Protein AF-G5DZQ7-F1 (afdb_monomer_lite)

Secondary structure (DSSP, 8-state):
-GGGTSS-HHHHHHHHHHHHHHGGGSPPPSEEEEE---HHHHHHHHHHHS-TTGGG--HHHHHHHHHHIIIIIHHHHHTTSEEEEE-TTGGG-HHHHHHHHHH-----SGGGG--HHHHHHHHHHHH-HHHHHHHH------TTTPPPHHHHHHHHHHH-

Foldseek 3Di:
DVVVVPDDPVVVVLVVQLCVLAVVLDWDDQEAEAEDDPLVRVLVCCCVPNDPVSVPDDSVNSVVVNCCCVPPVCVVVVQAHHYHYDYPVVVVPVVVVVVVVVPDDRPGHCVVVDDPVSVVVSVVCVVDPVNSVVSNDDPDDDPVPDDDPVVVVVVVVVVD

InterPro domains:
  IPR027417 P-loop containing nucleoside triphosphate hydrolase [G3DSA:3.40.50.300] (1-106)
  IPR027417 P-loop containing nucleoside triphosphate hydrolase [SSF52540] (2-125)
  IPR031314 Deoxynucleoside kinase domain [PF01712] (1-102)
  IPR050566 Deoxyribonucleoside Kinase [PTHR10513] (1-148)

Radius of gyration: 20.4 Å; chains: 1; bounding box: 52×40×42 Å

Organism: NCBI:txid191480

Structure (mmCIF, N/CA/C/O backbone):
data_AF-G5DZQ7-F1
#
_entry.id   AF-G5DZQ7-F1
#
loop_
_atom_site.group_PDB
_atom_site.id
_atom_site.type_symbol
_atom_site.label_atom_id
_atom_site.label_alt_id
_atom_site.label_comp_id
_atom_site.label_asym_id
_atom_site.label_entity_id
_atom_site.label_seq_id
_atom_site.pdbx_PDB_ins_code
_atom_site.Cartn_x
_atom_site.Cartn_y
_atom_site.Cartn_z
_atom_site.occupancy
_atom_site.B_iso_or_equiv
_atom_site.auth_seq_id
_atom_site.auth_comp_id
_atom_site.auth_asym_id
_atom_site.auth_atom_id
_atom_site.pdbx_PDB_model_num
ATOM 1 N N . MET A 1 1 ? 4.504 9.519 0.461 1.00 90.31 1 MET A N 1
ATOM 2 C CA . MET A 1 1 ? 5.915 9.876 0.143 1.00 90.31 1 MET A CA 1
ATOM 3 C C . MET A 1 1 ? 6.024 11.022 -0.855 1.00 90.31 1 MET A C 1
ATOM 5 O O . MET A 1 1 ? 6.604 12.039 -0.502 1.00 90.31 1 MET A O 1
ATOM 9 N N . TYR A 1 2 ? 5.426 10.914 -2.047 1.00 94.12 2 TYR A N 1
ATOM 10 C CA . TYR A 1 2 ? 5.507 11.953 -3.088 1.00 94.12 2 TYR A CA 1
ATOM 11 C C . TYR A 1 2 ? 5.074 13.357 -2.626 1.00 94.12 2 TYR A C 1
ATOM 13 O O . TYR A 1 2 ? 5.814 14.313 -2.819 1.00 94.12 2 TYR A O 1
ATOM 21 N N . LYS A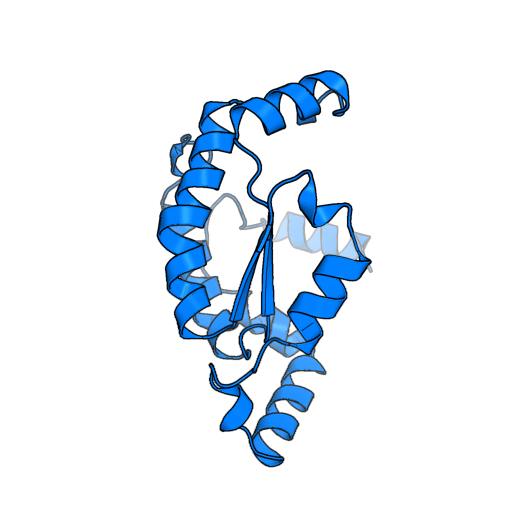 1 3 ? 3.943 13.473 -1.909 1.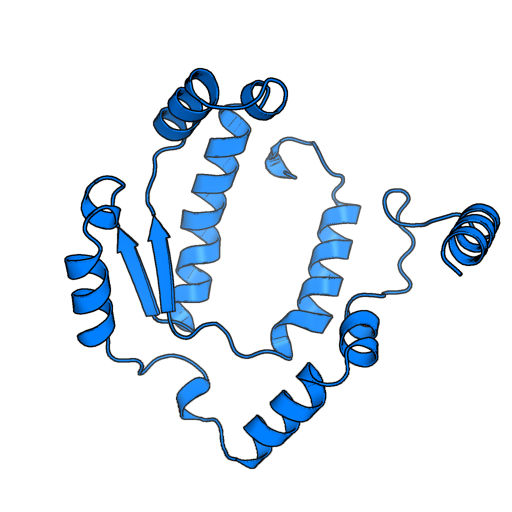00 91.94 3 LYS A N 1
ATOM 22 C CA . LYS A 1 3 ? 3.450 14.753 -1.352 1.00 91.94 3 LYS A CA 1
ATOM 23 C C . LYS A 1 3 ? 4.447 15.470 -0.424 1.00 91.94 3 LYS A C 1
ATOM 25 O O . LYS A 1 3 ? 4.370 16.680 -0.287 1.00 91.94 3 LYS A O 1
ATOM 30 N N . ASN A 1 4 ? 5.368 14.732 0.202 1.00 91.19 4 ASN A N 1
ATOM 31 C CA . ASN A 1 4 ? 6.389 15.283 1.102 1.00 91.19 4 ASN A CA 1
ATOM 32 C C . ASN A 1 4 ? 7.741 15.511 0.395 1.00 91.19 4 ASN A C 1
ATOM 34 O O . ASN A 1 4 ? 8.724 15.834 1.051 1.00 91.19 4 ASN A O 1
ATOM 38 N N . GLY A 1 5 ? 7.816 15.313 -0.926 1.00 92.88 5 GLY A N 1
ATOM 39 C CA . GLY A 1 5 ? 9.026 15.561 -1.715 1.00 92.88 5 GLY A CA 1
ATOM 40 C C . GLY A 1 5 ? 10.137 14.518 -1.558 1.00 92.88 5 GLY A C 1
ATOM 41 O O . GLY A 1 5 ? 11.246 14.754 -2.020 1.00 92.88 5 GLY A O 1
ATOM 42 N N . TYR A 1 6 ? 9.867 13.365 -0.933 1.00 93.62 6 TYR A N 1
ATOM 43 C CA . TYR A 1 6 ? 10.887 12.325 -0.716 1.00 93.62 6 TYR A CA 1
ATOM 44 C C . TYR A 1 6 ? 11.247 11.527 -1.970 1.00 93.62 6 TYR A C 1
ATOM 46 O O . TYR A 1 6 ? 12.305 10.912 -2.014 1.00 93.62 6 TYR A O 1
ATOM 54 N N . ILE A 1 7 ? 10.363 11.499 -2.967 1.00 96.31 7 ILE A N 1
ATOM 55 C CA . ILE A 1 7 ? 10.553 10.732 -4.201 1.00 96.31 7 ILE A CA 1
ATOM 56 C C . ILE A 1 7 ? 10.263 11.606 -5.414 1.00 96.31 7 ILE A C 1
ATOM 58 O O . ILE A 1 7 ? 9.406 12.493 -5.365 1.00 96.31 7 ILE A O 1
ATOM 62 N N . ARG A 1 8 ? 10.968 11.336 -6.514 1.00 96.00 8 ARG A N 1
ATOM 63 C CA . ARG A 1 8 ? 10.766 12.033 -7.786 1.00 96.00 8 ARG A CA 1
ATOM 64 C C . ARG A 1 8 ? 9.493 11.539 -8.468 1.00 96.00 8 ARG A C 1
ATOM 66 O O . ARG A 1 8 ? 9.064 10.405 -8.270 1.00 96.00 8 ARG A O 1
ATOM 73 N N . LYS A 1 9 ? 8.910 12.385 -9.322 1.00 95.50 9 LYS A N 1
ATOM 74 C CA . LYS A 1 9 ? 7.718 12.030 -10.111 1.00 95.50 9 LYS A CA 1
ATOM 75 C C . LYS A 1 9 ? 7.960 10.791 -10.985 1.00 95.50 9 LYS A C 1
ATOM 77 O O . LYS A 1 9 ? 7.114 9.913 -11.018 1.00 95.50 9 LYS A O 1
ATOM 82 N N . GLN A 1 10 ? 9.146 10.683 -11.584 1.00 94.38 10 GLN A N 1
ATOM 83 C CA . GLN A 1 10 ? 9.552 9.533 -12.403 1.00 94.38 10 GLN A CA 1
ATOM 84 C C . GLN A 1 10 ? 9.447 8.198 -11.647 1.00 94.38 10 GLN A C 1
ATOM 86 O O . GLN A 1 10 ? 9.010 7.209 -12.222 1.00 94.38 10 GLN A O 1
ATOM 91 N N . CYS A 1 11 ? 9.770 8.169 -10.348 1.00 95.38 11 CYS A N 1
ATOM 92 C CA . CYS A 1 11 ? 9.610 6.970 -9.519 1.00 95.38 11 CYS A CA 1
ATOM 93 C C . CYS A 1 11 ? 8.134 6.597 -9.326 1.00 95.38 11 CYS A C 1
ATOM 95 O O . CYS A 1 11 ? 7.796 5.421 -9.263 1.00 95.38 11 CYS A O 1
ATOM 97 N N . VAL A 1 12 ? 7.255 7.598 -9.210 1.00 95.94 12 VAL A N 1
ATOM 98 C CA . VAL A 1 12 ? 5.806 7.382 -9.080 1.00 95.94 12 VAL A CA 1
ATOM 99 C C . VAL A 1 12 ? 5.225 6.867 -10.391 1.00 95.94 12 VAL A C 1
ATOM 101 O O . VAL A 1 12 ? 4.414 5.948 -10.372 1.00 95.94 12 VAL A O 1
ATOM 104 N N . ASP A 1 13 ? 5.656 7.433 -11.517 1.00 95.31 13 ASP A N 1
ATOM 105 C CA . ASP A 1 13 ? 5.215 7.000 -12.840 1.00 95.31 13 ASP A CA 1
ATOM 106 C C . ASP A 1 13 ? 5.660 5.542 -13.095 1.00 95.31 13 ASP A C 1
ATOM 108 O O . ASP A 1 13 ? 4.832 4.709 -13.451 1.00 95.31 13 ASP A O 1
ATOM 112 N N . HIS A 1 14 ? 6.912 5.197 -12.763 1.00 94.88 14 HIS A N 1
ATOM 113 C CA . HIS A 1 14 ? 7.422 3.819 -12.803 1.00 94.88 14 HIS A CA 1
ATOM 114 C C . HIS A 1 14 ? 6.635 2.857 -11.892 1.00 94.88 14 HIS A C 1
ATOM 116 O O . HIS A 1 14 ? 6.269 1.761 -12.309 1.00 94.88 14 HIS A O 1
ATOM 122 N N . TYR A 1 15 ? 6.313 3.274 -10.661 1.00 95.62 15 TYR A N 1
ATOM 123 C CA . TYR A 1 15 ? 5.478 2.485 -9.749 1.00 95.62 15 TYR A CA 1
ATOM 124 C C . TYR A 1 15 ? 4.073 2.233 -10.315 1.00 95.62 15 TYR A C 1
ATOM 126 O O . TYR A 1 15 ? 3.552 1.126 -10.195 1.00 95.62 15 TYR A O 1
ATOM 134 N N . ASN A 1 16 ? 3.454 3.242 -10.932 1.00 94.44 16 ASN A N 1
ATOM 135 C CA . ASN A 1 16 ? 2.116 3.113 -11.509 1.00 94.44 16 ASN A CA 1
ATOM 136 C C . ASN A 1 16 ? 2.092 2.173 -12.718 1.00 94.44 16 ASN A C 1
ATOM 138 O O . ASN A 1 16 ? 1.106 1.464 -12.894 1.00 94.44 16 ASN A O 1
ATOM 142 N N . GLU A 1 17 ? 3.158 2.141 -13.517 1.00 93.44 17 GLU A N 1
ATOM 143 C CA . GLU A 1 17 ? 3.283 1.205 -14.637 1.00 93.44 17 GLU A CA 1
ATOM 144 C C . GLU A 1 17 ? 3.397 -0.242 -14.151 1.00 93.44 17 GLU A C 1
ATOM 146 O O . GLU A 1 17 ? 2.627 -1.098 -14.578 1.00 93.44 17 GLU A O 1
ATOM 151 N N . ILE A 1 18 ? 4.267 -0.501 -13.168 1.00 94.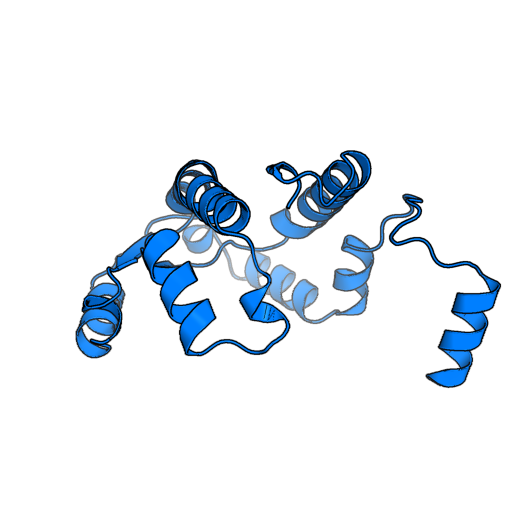31 18 ILE A N 1
ATOM 152 C CA . ILE A 1 18 ? 4.374 -1.825 -12.539 1.00 94.31 18 ILE A CA 1
ATOM 153 C C . ILE A 1 18 ? 3.040 -2.233 -11.907 1.00 94.31 18 ILE A C 1
ATOM 155 O O . ILE A 1 18 ? 2.591 -3.367 -12.079 1.00 94.31 18 ILE A O 1
ATOM 159 N N . LYS A 1 19 ? 2.380 -1.312 -11.194 1.00 93.94 19 LYS A N 1
ATOM 160 C CA . LYS A 1 19 ? 1.062 -1.555 -10.602 1.00 93.94 19 LYS A CA 1
ATOM 161 C C . LYS A 1 19 ? 0.040 -1.929 -11.676 1.00 93.94 19 LYS A C 1
ATOM 163 O O . LYS A 1 19 ? -0.665 -2.907 -11.483 1.00 93.94 19 LYS A O 1
ATOM 168 N N . GLY A 1 20 ? -0.025 -1.188 -12.783 1.00 92.06 20 GLY A N 1
ATOM 169 C CA . GLY A 1 20 ? -0.954 -1.464 -13.882 1.00 92.06 20 GLY A CA 1
ATOM 170 C C . GLY A 1 20 ? -0.704 -2.809 -14.567 1.00 92.06 20 GLY A C 1
ATOM 171 O O . GLY A 1 20 ? -1.655 -3.483 -14.931 1.00 92.06 20 GLY A O 1
ATOM 172 N N . ASN A 1 21 ? 0.555 -3.237 -14.674 1.00 90.44 21 ASN A N 1
ATOM 173 C CA . ASN A 1 21 ? 0.904 -4.519 -15.294 1.00 90.44 21 ASN A CA 1
ATOM 174 C C . ASN A 1 21 ? 0.646 -5.737 -14.396 1.00 90.44 21 ASN A C 1
ATOM 176 O O . ASN A 1 21 ? 0.535 -6.846 -14.905 1.00 90.44 21 ASN A O 1
ATOM 180 N N . SER A 1 22 ? 0.631 -5.559 -13.072 1.00 91.88 22 SER A N 1
ATOM 181 C CA . SER A 1 22 ? 0.617 -6.681 -12.122 1.00 91.88 22 SER A CA 1
ATOM 182 C C . SER A 1 22 ? -0.679 -6.817 -11.336 1.00 91.88 22 SER A C 1
ATOM 184 O O . SER A 1 22 ? -1.080 -7.935 -11.040 1.00 91.88 22 SER A O 1
ATOM 186 N N . ILE A 1 23 ? -1.337 -5.716 -10.959 1.00 91.38 23 ILE A N 1
ATOM 187 C CA . ILE A 1 23 ? -2.443 -5.774 -9.993 1.00 91.38 23 ILE A CA 1
ATOM 188 C C . ILE A 1 23 ? -3.727 -6.363 -10.584 1.00 91.38 23 ILE A C 1
ATOM 190 O O . ILE A 1 23 ? -4.500 -6.969 -9.848 1.00 91.38 23 ILE A O 1
ATOM 194 N N . ASP A 1 24 ? -3.938 -6.198 -11.890 1.00 88.12 24 ASP A N 1
ATOM 195 C CA . ASP A 1 24 ? -5.162 -6.622 -12.579 1.00 88.12 24 ASP A CA 1
ATOM 196 C C . ASP A 1 24 ? -5.204 -8.139 -12.842 1.00 88.12 24 ASP A C 1
ATOM 198 O O . ASP A 1 24 ? -6.273 -8.688 -13.097 1.00 88.12 24 ASP A O 1
ATOM 202 N N . GLU A 1 25 ? -4.070 -8.830 -12.694 1.00 90.31 25 GLU A N 1
ATOM 203 C CA . GLU A 1 25 ? -3.969 -10.295 -12.772 1.00 90.31 25 GLU A CA 1
ATOM 204 C C . GLU A 1 25 ? -4.495 -10.996 -11.502 1.00 90.31 25 GLU A C 1
ATOM 206 O O . GLU A 1 25 ? -4.658 -12.217 -11.472 1.00 90.31 25 GLU A O 1
ATOM 211 N N . PHE A 1 26 ? -4.761 -10.236 -10.431 1.00 92.44 26 PHE A N 1
ATOM 212 C CA . PHE A 1 26 ? -5.205 -10.765 -9.144 1.00 92.44 26 PHE A CA 1
ATOM 213 C C . PHE A 1 26 ? -6.606 -10.290 -8.770 1.00 92.44 26 PHE A C 1
ATOM 215 O O . PHE A 1 26 ? -7.015 -9.157 -9.025 1.00 92.44 26 PHE A O 1
ATOM 222 N N . LEU A 1 27 ? -7.325 -11.154 -8.052 1.00 93.00 27 LEU A N 1
ATOM 223 C CA . LEU A 1 27 ? -8.589 -10.785 -7.431 1.00 93.00 27 LEU A CA 1
ATOM 224 C C . LEU A 1 27 ? -8.337 -9.893 -6.198 1.00 93.00 27 LEU A C 1
ATOM 226 O O . LEU A 1 27 ? -7.409 -10.151 -5.423 1.00 93.00 27 LEU A O 1
ATOM 230 N N . PRO A 1 28 ? -9.155 -8.845 -5.986 1.00 93.81 28 PRO A N 1
ATOM 231 C CA . PRO A 1 28 ? -9.058 -7.988 -4.806 1.00 93.81 28 PRO A CA 1
ATOM 232 C C . PRO A 1 28 ? -9.409 -8.787 -3.545 1.00 93.81 28 PRO A C 1
ATOM 234 O O . PRO A 1 28 ? -10.144 -9.757 -3.645 1.00 93.81 28 PRO A O 1
ATOM 237 N N . PRO A 1 29 ? -8.971 -8.400 -2.338 1.00 93.69 29 PRO A N 1
ATOM 238 C CA . PRO A 1 29 ? -9.365 -9.104 -1.115 1.00 93.69 29 PRO A CA 1
ATOM 239 C C . PRO A 1 29 ? -10.894 -9.144 -0.937 1.00 93.69 29 PRO A C 1
ATOM 241 O O . PRO A 1 29 ? -11.598 -8.247 -1.391 1.00 93.69 29 PRO A O 1
ATOM 244 N N . HIS A 1 30 ? -11.421 -10.153 -0.243 1.00 92.25 30 HIS A N 1
ATOM 245 C CA . HIS A 1 30 ? -12.858 -10.229 0.070 1.00 92.25 30 HIS A CA 1
ATOM 246 C C . HIS A 1 30 ? -13.296 -9.113 1.030 1.00 92.25 30 HIS A C 1
ATOM 248 O O . HIS A 1 30 ? -14.343 -8.492 0.857 1.00 92.25 30 HIS A O 1
ATOM 254 N N . LEU A 1 31 ? -12.458 -8.858 2.036 1.00 93.75 31 LEU A N 1
ATOM 255 C CA . LEU A 1 31 ? -12.712 -7.941 3.134 1.00 93.75 31 LEU A CA 1
ATOM 256 C C . LEU A 1 31 ? -11.482 -7.073 3.392 1.00 93.75 31 LEU A C 1
ATOM 258 O O . LEU A 1 31 ? -10.354 -7.570 3.403 1.00 93.75 31 LEU A O 1
ATOM 262 N N . VAL A 1 32 ? -11.708 -5.798 3.687 1.00 95.06 32 VAL A N 1
ATOM 263 C CA . VAL A 1 32 ? -10.687 -4.866 4.163 1.00 95.06 32 VAL A CA 1
ATOM 264 C C . VAL A 1 32 ? -11.086 -4.314 5.522 1.00 95.06 32 VAL A C 1
ATOM 266 O O . VAL A 1 32 ? -12.141 -3.706 5.676 1.00 95.06 32 VAL A O 1
ATOM 269 N N . ILE A 1 33 ? -10.206 -4.493 6.505 1.00 94.62 33 ILE A N 1
ATOM 270 C CA . ILE A 1 33 ? -10.368 -3.946 7.852 1.00 94.62 33 ILE A CA 1
ATOM 271 C C . ILE A 1 33 ? -9.537 -2.666 7.953 1.00 94.62 33 ILE A C 1
ATOM 273 O O . ILE A 1 33 ? -8.306 -2.710 7.894 1.00 94.62 33 ILE A O 1
ATOM 277 N N . TYR A 1 34 ? -10.202 -1.522 8.098 1.00 95.44 34 TYR A N 1
ATOM 278 C CA . TYR A 1 34 ? -9.562 -0.220 8.261 1.00 95.44 34 TYR A CA 1
ATOM 279 C C . TYR A 1 34 ? -9.622 0.236 9.721 1.00 95.44 34 TYR A C 1
ATOM 281 O O . TYR A 1 34 ? -10.696 0.340 10.307 1.00 95.44 34 TYR A O 1
ATOM 289 N N . VAL A 1 35 ? -8.461 0.541 10.305 1.00 94.94 35 VAL A N 1
ATOM 290 C CA . VAL A 1 35 ? -8.361 1.049 11.680 1.00 94.94 35 VAL A CA 1
ATOM 291 C C . VAL A 1 35 ? -8.137 2.555 11.643 1.00 94.94 35 VAL A C 1
ATOM 293 O O . VAL A 1 35 ? -7.072 3.024 11.236 1.00 94.94 35 VAL A O 1
ATOM 296 N N . ASP A 1 36 ? -9.135 3.314 12.086 1.00 93.38 36 ASP A N 1
ATOM 297 C CA . ASP A 1 36 ? -9.117 4.774 12.041 1.00 93.38 36 ASP A CA 1
ATOM 298 C C . ASP A 1 36 ? -8.378 5.347 13.258 1.00 93.38 36 ASP A C 1
ATOM 300 O O . ASP A 1 36 ? -8.951 5.593 14.322 1.00 93.38 36 ASP A O 1
ATOM 304 N N . VAL A 1 37 ? -7.061 5.519 13.115 1.00 93.31 37 VAL A N 1
ATOM 305 C CA . VAL A 1 37 ? -6.210 6.205 14.094 1.00 93.31 37 VAL A CA 1
ATOM 306 C C . VAL A 1 37 ? -5.847 7.586 13.540 1.00 93.31 37 VAL A C 1
ATOM 308 O O . VAL A 1 37 ? -5.139 7.647 12.532 1.00 93.31 37 VAL A O 1
ATOM 311 N N . PRO A 1 38 ? -6.222 8.690 14.212 1.00 93.69 38 PRO A N 1
ATOM 312 C CA . PRO A 1 38 ? -5.804 10.025 13.796 1.00 93.69 38 PRO A CA 1
ATOM 313 C C . PRO A 1 38 ? -4.278 10.149 13.748 1.00 93.69 38 PRO A C 1
ATOM 315 O O . PRO A 1 38 ? -3.582 9.721 14.678 1.00 93.69 38 PRO A O 1
ATOM 318 N N . ALA A 1 39 ? -3.739 10.807 12.718 1.00 92.88 39 ALA A N 1
ATOM 319 C CA . ALA A 1 39 ? -2.292 10.965 12.545 1.00 92.88 39 ALA A CA 1
ATOM 320 C C . ALA A 1 39 ? -1.591 11.589 13.768 1.00 92.88 39 ALA A C 1
ATOM 322 O O . ALA A 1 39 ? -0.460 11.220 14.093 1.00 92.88 39 ALA A O 1
ATOM 323 N N . ALA A 1 40 ? -2.259 12.503 14.481 1.00 93.44 40 ALA A N 1
ATOM 324 C CA . ALA A 1 40 ? -1.726 13.126 15.693 1.00 93.44 40 ALA A CA 1
ATOM 325 C C . ALA A 1 40 ? -1.526 12.118 16.838 1.00 93.44 40 ALA A C 1
ATOM 327 O O . ALA A 1 40 ? -0.510 12.163 17.537 1.00 93.44 40 ALA A O 1
ATOM 328 N N . ASP A 1 41 ? -2.466 11.190 17.010 1.00 93.06 41 ASP A N 1
ATOM 329 C CA . ASP A 1 41 ? -2.402 10.171 18.056 1.00 93.06 41 ASP A CA 1
ATOM 330 C C . ASP A 1 41 ? -1.418 9.062 17.685 1.00 93.06 41 ASP A C 1
ATOM 332 O O . ASP A 1 41 ? -0.651 8.605 18.537 1.00 93.06 41 ASP A O 1
ATOM 336 N N . ALA A 1 42 ? -1.363 8.684 16.404 1.00 92.31 42 ALA A N 1
ATOM 337 C CA . ALA A 1 42 ? -0.334 7.787 15.886 1.00 92.31 42 ALA A CA 1
ATOM 338 C C . ALA A 1 42 ? 1.075 8.363 16.116 1.00 92.31 42 ALA A C 1
ATOM 340 O O . ALA A 1 42 ? 1.953 7.667 16.625 1.00 92.31 42 ALA A O 1
ATOM 341 N N . HIS A 1 43 ? 1.282 9.651 15.827 1.00 93.44 43 HIS A N 1
ATOM 342 C CA . HIS A 1 43 ? 2.568 10.322 16.024 1.00 93.44 43 HIS A CA 1
ATOM 343 C C . HIS A 1 43 ? 3.009 10.328 17.495 1.00 93.44 43 HIS A C 1
ATOM 345 O O . HIS A 1 43 ? 4.160 10.009 17.791 1.00 93.44 43 HIS A O 1
ATOM 351 N N . LYS A 1 44 ? 2.102 10.622 18.438 1.00 94.00 44 LYS A N 1
ATOM 352 C CA . LYS A 1 44 ? 2.403 10.539 19.881 1.00 94.00 44 LYS A CA 1
ATOM 353 C C . LYS A 1 44 ? 2.835 9.129 20.287 1.00 94.00 44 LYS A C 1
ATOM 355 O O . LYS A 1 44 ? 3.876 8.970 20.919 1.00 94.00 44 LYS A O 1
ATOM 360 N N . LYS A 1 45 ? 2.092 8.105 19.852 1.00 91.81 45 LYS A N 1
ATOM 361 C CA . LYS A 1 45 ? 2.424 6.698 20.133 1.00 91.81 45 LYS A CA 1
ATOM 362 C C . LYS A 1 45 ? 3.791 6.300 19.567 1.00 91.81 45 LYS A C 1
ATOM 364 O O . LYS A 1 45 ? 4.528 5.578 20.236 1.00 91.81 45 LYS A O 1
ATOM 369 N N . ILE A 1 46 ? 4.155 6.789 18.379 1.00 93.44 46 ILE A N 1
ATOM 370 C CA . ILE A 1 46 ? 5.479 6.558 17.774 1.00 93.44 46 ILE A CA 1
ATOM 371 C C . ILE A 1 46 ? 6.581 7.240 18.594 1.00 93.44 46 ILE A C 1
ATOM 373 O O . ILE A 1 46 ? 7.622 6.637 18.843 1.00 93.44 46 ILE A O 1
ATOM 377 N N . LEU A 1 47 ? 6.366 8.467 19.073 1.00 91.88 47 LEU A N 1
ATOM 378 C CA . LEU A 1 47 ? 7.345 9.154 19.922 1.00 91.88 47 LEU A CA 1
ATOM 379 C C . LEU A 1 47 ? 7.562 8.447 21.266 1.00 91.88 47 LEU A C 1
ATOM 381 O O . LEU A 1 47 ? 8.692 8.403 21.762 1.00 91.88 47 LEU A O 1
ATOM 385 N N . GLU A 1 48 ? 6.508 7.869 21.838 1.00 93.31 48 GLU A N 1
ATOM 386 C CA . GLU A 1 48 ? 6.568 7.126 23.098 1.00 93.31 48 GLU A CA 1
ATOM 387 C C . GLU A 1 48 ? 7.229 5.751 22.929 1.00 93.31 48 GLU A C 1
ATOM 389 O O . GLU A 1 48 ? 8.200 5.449 23.624 1.00 93.31 48 GLU A O 1
ATOM 394 N N . LYS A 1 49 ? 6.733 4.932 21.991 1.00 92.19 49 LYS A N 1
ATOM 395 C CA . LYS A 1 49 ? 7.079 3.503 21.870 1.00 92.19 49 LYS A CA 1
ATOM 396 C C . LYS A 1 49 ? 8.032 3.159 20.725 1.00 92.19 49 LYS A C 1
ATOM 398 O O . LYS A 1 49 ? 8.575 2.061 20.718 1.00 92.19 49 LYS A O 1
ATOM 403 N N . GLY A 1 50 ? 8.200 4.052 19.754 1.00 87.38 50 GLY A N 1
ATOM 404 C CA . GLY A 1 50 ? 8.941 3.770 18.526 1.00 87.38 50 GLY A CA 1
ATOM 405 C C . GLY A 1 50 ? 10.453 3.700 18.722 1.00 87.38 50 GLY A C 1
ATOM 406 O O . GLY A 1 50 ? 11.016 4.215 19.693 1.00 87.38 50 GLY A O 1
ATOM 407 N N . ASN A 1 51 ? 11.130 3.102 17.750 1.00 90.94 51 ASN A N 1
ATOM 408 C CA . ASN A 1 51 ? 12.589 3.049 17.701 1.00 90.94 51 ASN A CA 1
ATOM 409 C C . ASN A 1 51 ? 13.198 4.412 17.329 1.00 90.94 51 ASN A C 1
ATOM 411 O O . ASN A 1 51 ? 12.534 5.275 16.757 1.00 90.94 51 ASN A O 1
ATOM 415 N N . ALA A 1 52 ? 14.495 4.616 17.590 1.00 91.94 52 ALA A N 1
ATOM 416 C CA . ALA A 1 52 ? 15.172 5.897 17.332 1.00 91.94 52 ALA A CA 1
ATOM 417 C C . ALA A 1 52 ? 15.027 6.409 15.880 1.00 91.94 52 ALA A C 1
ATOM 419 O O . ALA A 1 52 ? 14.986 7.619 15.654 1.00 91.94 52 ALA A O 1
ATOM 420 N N . SER A 1 53 ? 14.930 5.506 14.900 1.00 90.00 53 SER A N 1
ATOM 421 C CA . SER A 1 53 ? 14.685 5.853 13.494 1.00 90.00 53 SER A CA 1
ATOM 422 C C . SER A 1 53 ? 13.220 6.196 13.213 1.00 90.00 53 SER A C 1
ATOM 424 O O . SER A 1 53 ? 12.948 7.133 12.470 1.00 90.00 53 SER A O 1
ATOM 426 N N . GLU A 1 54 ? 12.274 5.493 13.837 1.00 90.00 54 GLU A N 1
ATOM 427 C CA . GLU A 1 54 ? 10.830 5.715 13.661 1.00 90.00 54 GLU A CA 1
ATOM 428 C C . GLU A 1 54 ? 10.381 7.040 14.278 1.00 90.00 54 GLU A C 1
ATOM 430 O O . GLU A 1 54 ? 9.541 7.737 13.714 1.00 90.00 54 GLU A O 1
ATOM 435 N N . LYS A 1 55 ? 11.010 7.460 15.382 1.00 91.31 55 LYS A N 1
ATOM 436 C CA . LYS A 1 55 ? 10.750 8.767 16.008 1.00 91.31 55 LYS A CA 1
ATOM 437 C C . LYS A 1 55 ? 11.090 9.963 15.110 1.00 91.31 55 LYS A C 1
ATOM 439 O O . LYS A 1 55 ? 10.706 11.081 15.433 1.00 91.31 55 LYS A O 1
ATOM 444 N N . LYS A 1 56 ? 11.808 9.754 13.999 1.00 91.81 56 LYS A N 1
ATOM 445 C CA . LYS A 1 56 ? 12.121 10.799 13.008 1.00 91.81 56 LYS A CA 1
ATOM 446 C C . LYS A 1 56 ? 11.010 10.997 11.973 1.00 91.81 56 LYS A C 1
ATOM 448 O O . LYS A 1 56 ? 11.124 11.893 11.137 1.00 91.81 56 LYS A O 1
ATOM 453 N N . VAL A 1 57 ? 9.967 10.165 11.990 1.00 91.25 57 VAL A N 1
ATOM 454 C CA . VAL A 1 57 ? 8.827 10.301 11.080 1.00 91.25 57 VAL A CA 1
ATOM 455 C C . VAL A 1 57 ? 8.083 11.596 11.385 1.00 91.25 57 VAL A C 1
ATOM 457 O O . VAL A 1 57 ? 7.770 11.900 12.531 1.00 91.25 57 VAL A O 1
ATOM 460 N N . THR A 1 58 ? 7.800 12.371 10.344 1.00 92.69 58 THR A N 1
ATOM 461 C CA . THR A 1 58 ? 7.180 13.688 10.477 1.00 92.69 58 THR A CA 1
ATOM 462 C C . THR A 1 58 ? 5.653 13.584 10.519 1.00 92.69 58 THR A C 1
ATOM 464 O O . THR A 1 58 ? 5.042 12.756 9.842 1.00 92.69 58 THR A O 1
ATOM 467 N N . LEU A 1 59 ? 5.004 14.464 11.286 1.00 92.69 59 LEU A N 1
ATOM 468 C CA . LEU A 1 59 ? 3.540 14.526 11.355 1.00 92.69 59 LEU A CA 1
ATOM 469 C C . LEU A 1 59 ? 2.865 14.793 9.987 1.00 92.69 59 LEU A C 1
ATOM 471 O O . LEU A 1 59 ? 1.912 14.077 9.674 1.00 92.69 59 LEU A O 1
ATOM 475 N N . PRO A 1 60 ? 3.346 15.728 9.134 1.00 94.25 60 PRO A N 1
ATOM 476 C CA . PRO A 1 60 ? 2.760 15.951 7.807 1.00 94.25 60 PRO A CA 1
ATOM 477 C C . PRO A 1 60 ? 2.808 14.709 6.910 1.00 94.25 60 PRO A C 1
ATOM 479 O O . PRO A 1 60 ? 1.922 14.490 6.082 1.00 94.25 60 PRO A O 1
ATOM 482 N N . TYR A 1 61 ? 3.818 13.852 7.092 1.00 94.44 61 TYR A N 1
ATOM 483 C CA . TYR A 1 61 ? 3.896 12.588 6.377 1.00 94.44 61 TYR A CA 1
ATOM 484 C C . TYR A 1 61 ? 2.767 11.636 6.781 1.00 94.44 61 TYR A C 1
ATOM 486 O O . TYR A 1 61 ? 2.090 11.102 5.900 1.00 94.44 61 TYR A O 1
ATOM 494 N N . LEU A 1 62 ? 2.508 11.484 8.081 1.00 94.75 62 LEU A N 1
ATOM 495 C CA . LEU A 1 62 ? 1.417 10.648 8.594 1.00 94.75 62 LEU A CA 1
ATOM 496 C C . LEU A 1 62 ? 0.040 11.172 8.171 1.00 94.75 62 LEU A C 1
ATOM 498 O O . LEU A 1 62 ? -0.789 10.389 7.718 1.00 94.75 62 LEU A O 1
ATOM 502 N N . GLN A 1 63 ? -0.171 12.490 8.218 1.00 95.19 63 GLN A N 1
ATOM 503 C CA . GLN A 1 63 ? -1.397 13.117 7.705 1.00 95.19 63 GLN A CA 1
ATOM 504 C C . GLN A 1 63 ? -1.588 12.823 6.214 1.00 95.19 63 GLN A C 1
ATOM 506 O O . GLN A 1 63 ? -2.661 12.414 5.787 1.00 95.19 63 GLN A O 1
ATOM 511 N N . SER A 1 64 ? -0.518 12.922 5.417 1.00 95.00 64 SER A N 1
ATOM 512 C CA . SER A 1 64 ? -0.598 12.622 3.985 1.00 95.00 64 SER A CA 1
ATOM 513 C C . SER A 1 64 ? -0.956 11.162 3.678 1.00 95.00 64 SER A C 1
ATOM 515 O O . SER A 1 64 ? -1.521 10.897 2.616 1.00 95.00 64 SER A O 1
ATOM 517 N N . ILE A 1 65 ? -0.613 10.229 4.578 1.00 95.06 65 ILE A N 1
ATOM 518 C CA . ILE A 1 65 ? -1.004 8.817 4.493 1.00 95.06 65 ILE A CA 1
ATOM 519 C C . ILE A 1 65 ? -2.486 8.681 4.827 1.00 95.06 65 ILE A C 1
ATOM 521 O O . ILE A 1 65 ? -3.220 8.105 4.031 1.00 95.06 65 ILE A O 1
ATOM 525 N N . GLU A 1 66 ? -2.926 9.238 5.956 1.00 94.38 66 GLU A N 1
ATOM 526 C CA . GLU A 1 66 ? -4.333 9.230 6.374 1.00 94.38 66 GLU A CA 1
ATOM 527 C C . GLU A 1 66 ? -5.244 9.783 5.266 1.00 94.38 66 GLU A C 1
ATOM 529 O O . GLU A 1 66 ? -6.188 9.113 4.843 1.00 94.38 66 GLU A O 1
ATOM 534 N N . ASP A 1 67 ? -4.887 10.940 4.702 1.00 95.31 67 ASP A N 1
ATOM 535 C CA . ASP A 1 67 ? -5.612 11.563 3.594 1.00 95.31 67 ASP A CA 1
ATOM 536 C C . ASP A 1 67 ? -5.651 10.674 2.347 1.00 95.31 67 ASP A C 1
ATOM 538 O O . ASP A 1 67 ? -6.656 10.640 1.641 1.00 95.31 67 ASP A O 1
ATOM 542 N N . ALA A 1 68 ? -4.554 9.983 2.022 1.00 95.25 68 ALA A N 1
ATOM 543 C CA . ALA A 1 68 ? -4.504 9.099 0.858 1.00 95.25 68 ALA A CA 1
ATOM 544 C C . ALA A 1 68 ? -5.373 7.848 1.058 1.00 95.25 68 ALA A C 1
ATOM 546 O O . ALA A 1 68 ? -6.050 7.416 0.122 1.00 95.25 68 ALA A O 1
ATOM 547 N N . TYR A 1 69 ? -5.403 7.296 2.273 1.00 95.31 69 TYR A N 1
ATOM 548 C CA . TYR A 1 69 ? -6.282 6.178 2.605 1.00 95.31 69 TYR A CA 1
ATOM 549 C C . TYR A 1 69 ? -7.753 6.585 2.491 1.00 95.31 69 TYR A C 1
ATOM 551 O O . TYR A 1 69 ? -8.501 5.951 1.749 1.00 95.31 69 TYR A O 1
ATOM 559 N N . LYS A 1 70 ? -8.146 7.679 3.152 1.00 94.25 70 LYS A N 1
ATOM 560 C CA . LYS A 1 70 ? -9.543 8.134 3.208 1.00 94.25 70 LYS A CA 1
ATOM 561 C C . LYS A 1 70 ? -10.071 8.624 1.859 1.00 94.25 70 LYS A C 1
ATOM 563 O O . LYS A 1 70 ? -11.195 8.298 1.496 1.00 94.25 70 LYS A O 1
ATOM 568 N N . ASN A 1 71 ? -9.266 9.367 1.097 1.00 95.12 71 ASN A N 1
ATOM 569 C CA . ASN A 1 71 ? -9.734 9.997 -0.143 1.00 95.12 71 ASN A CA 1
ATOM 570 C C . ASN A 1 71 ? -9.510 9.157 -1.406 1.00 95.12 71 ASN A C 1
ATOM 572 O O . ASN A 1 71 ? -10.105 9.458 -2.437 1.00 95.12 71 ASN A O 1
ATOM 576 N N . SER A 1 72 ? -8.614 8.165 -1.387 1.00 93.38 72 SER A N 1
ATOM 577 C CA . SER A 1 72 ? -8.286 7.390 -2.594 1.00 93.38 72 SER A CA 1
ATOM 578 C C . SER A 1 72 ? -8.497 5.896 -2.409 1.00 93.38 72 SER A C 1
ATOM 580 O O . SER A 1 72 ? -9.214 5.298 -3.201 1.00 93.38 72 SER A O 1
ATOM 582 N N . PHE A 1 73 ? -7.907 5.291 -1.377 1.00 94.25 73 PHE A N 1
ATOM 583 C CA . PHE A 1 73 ? -7.956 3.836 -1.216 1.00 94.25 73 PHE A CA 1
ATOM 584 C C . PHE A 1 73 ? -9.341 3.324 -0.802 1.00 94.25 73 PHE A C 1
ATOM 586 O O . PHE A 1 73 ? -9.873 2.445 -1.473 1.00 94.25 73 PHE A O 1
ATOM 593 N N . LEU A 1 74 ? -9.933 3.880 0.263 1.00 94.31 74 LEU A N 1
ATOM 594 C CA . LEU A 1 74 ? -11.223 3.416 0.786 1.00 94.31 74 LEU A CA 1
ATOM 595 C C . LEU A 1 74 ? -12.359 3.514 -0.248 1.00 94.31 74 LEU A C 1
ATOM 597 O O . LEU A 1 74 ? -13.080 2.530 -0.394 1.00 94.31 74 LEU A O 1
ATOM 601 N N . PRO A 1 75 ? -12.496 4.609 -1.027 1.00 94.31 75 PRO A N 1
ATOM 602 C CA . PRO A 1 75 ? -13.493 4.664 -2.092 1.00 94.31 75 PRO A CA 1
ATOM 603 C C . PRO A 1 75 ? -13.253 3.610 -3.178 1.00 94.31 75 PRO A C 1
ATOM 605 O O . PRO A 1 75 ? -14.175 2.893 -3.539 1.00 94.31 75 PRO A O 1
ATOM 608 N N . GLN A 1 76 ? -12.010 3.457 -3.653 1.00 92.31 76 GLN A N 1
ATOM 609 C CA . GLN A 1 76 ? -11.687 2.507 -4.728 1.00 92.31 76 GLN A CA 1
ATOM 610 C C . GLN A 1 76 ? -11.915 1.047 -4.323 1.00 92.31 76 GLN A C 1
ATOM 612 O O . GLN A 1 76 ? -12.329 0.234 -5.145 1.00 92.31 76 GLN A O 1
ATOM 617 N N . ILE A 1 77 ? -11.601 0.695 -3.074 1.00 91.88 77 ILE A N 1
ATOM 618 C CA . ILE A 1 77 ? -11.715 -0.687 -2.603 1.00 91.88 77 ILE A CA 1
ATOM 619 C C . ILE A 1 77 ? -13.141 -1.028 -2.176 1.00 91.88 77 ILE A C 1
ATOM 621 O O . ILE A 1 77 ? -13.555 -2.167 -2.344 1.00 91.88 77 ILE A O 1
ATOM 625 N N . SER A 1 78 ? -13.913 -0.041 -1.713 1.00 91.44 78 SER A N 1
ATOM 626 C CA . SER A 1 78 ? -15.327 -0.213 -1.364 1.00 91.44 78 SER A CA 1
ATOM 627 C C . SER A 1 78 ? -16.206 -0.621 -2.552 1.00 91.44 78 SER A C 1
ATOM 629 O O . SER A 1 78 ? -17.289 -1.167 -2.331 1.00 91.44 78 SER A O 1
ATOM 631 N N . ASP A 1 79 ? -15.771 -0.355 -3.786 1.00 90.56 79 ASP A N 1
ATOM 632 C CA . ASP A 1 79 ? -16.473 -0.780 -5.003 1.00 90.56 79 ASP A CA 1
ATOM 633 C C . ASP A 1 79 ? -16.318 -2.288 -5.262 1.00 90.56 79 ASP A C 1
ATOM 635 O O . ASP A 1 79 ? -17.222 -2.929 -5.795 1.00 90.56 79 ASP A O 1
ATOM 639 N N . LYS A 1 80 ? -15.163 -2.862 -4.897 1.00 90.12 80 LYS A N 1
ATOM 640 C CA . LYS A 1 80 ? -14.790 -4.249 -5.225 1.00 90.12 80 LYS A CA 1
ATOM 641 C C . LYS A 1 80 ? -14.820 -5.206 -4.031 1.00 90.12 80 LYS A C 1
ATOM 643 O O . LYS A 1 80 ? -14.914 -6.410 -4.242 1.00 90.12 80 LYS A O 1
ATOM 648 N N . SER A 1 81 ? -14.716 -4.693 -2.812 1.00 92.00 81 SER A N 1
ATOM 649 C CA . SER A 1 81 ? -14.548 -5.466 -1.581 1.00 92.00 81 SER A CA 1
ATOM 650 C C . SER A 1 81 ? -15.429 -4.905 -0.472 1.00 92.00 81 SER A C 1
ATOM 652 O O . SER A 1 81 ? -15.787 -3.724 -0.477 1.00 92.00 81 SER A O 1
ATOM 654 N N . GLU A 1 82 ? -15.740 -5.734 0.521 1.00 93.56 82 GLU A N 1
ATOM 655 C CA . GLU A 1 82 ? -16.378 -5.244 1.740 1.00 93.56 82 GLU A CA 1
ATOM 656 C C . GLU A 1 82 ? -15.359 -4.522 2.623 1.00 93.56 82 GLU A C 1
ATOM 658 O O . GLU A 1 82 ? -14.197 -4.924 2.716 1.00 93.56 82 GLU A O 1
ATOM 663 N N . VAL A 1 83 ? -15.780 -3.431 3.262 1.00 94.00 83 VAL A N 1
ATOM 664 C CA . VAL A 1 83 ? -14.906 -2.595 4.091 1.00 94.00 83 VAL A CA 1
ATOM 665 C C . VAL A 1 83 ? -15.523 -2.445 5.473 1.00 94.00 83 VAL A C 1
ATOM 667 O O . VAL A 1 83 ? -16.627 -1.923 5.604 1.00 94.00 83 VAL A O 1
ATOM 670 N N . LEU A 1 84 ? -14.786 -2.865 6.501 1.00 94.00 84 LEU A N 1
ATOM 671 C CA . LEU A 1 84 ? -15.148 -2.675 7.903 1.00 94.00 84 LEU A CA 1
ATOM 672 C C . LEU A 1 84 ? -14.198 -1.660 8.533 1.00 94.00 84 LEU A C 1
ATOM 674 O O . LEU A 1 84 ? -12.978 -1.829 8.500 1.00 94.00 84 LEU A O 1
ATOM 678 N N . GLN A 1 85 ? -14.758 -0.592 9.095 1.00 93.75 85 GLN A N 1
ATOM 679 C CA . GLN A 1 85 ? -14.004 0.478 9.738 1.00 93.75 85 GLN A CA 1
ATOM 680 C C . GLN A 1 85 ? -14.162 0.397 11.255 1.00 93.75 85 GLN A C 1
ATOM 682 O O . GLN A 1 85 ? -15.280 0.405 11.760 1.00 93.75 85 GLN A O 1
ATOM 687 N N . TYR A 1 86 ? -13.038 0.397 11.971 1.00 94.31 86 TYR A N 1
ATOM 688 C CA . TYR A 1 86 ? -13.006 0.341 13.431 1.00 94.31 86 TYR A CA 1
ATOM 689 C C . TYR A 1 86 ? -12.228 1.506 14.021 1.00 94.31 86 TYR A C 1
ATOM 691 O O . TYR A 1 86 ? -11.189 1.918 13.497 1.00 94.31 86 TYR A O 1
ATOM 699 N N . SER A 1 87 ? -12.688 1.991 15.171 1.00 91.75 87 SER A N 1
ATOM 700 C CA . SER A 1 87 ? -11.877 2.863 16.015 1.00 91.75 87 SER A CA 1
ATOM 701 C C . SER A 1 87 ? -10.805 2.062 16.784 1.00 91.75 87 SER A C 1
ATOM 703 O O . SER A 1 87 ? -10.906 0.840 16.933 1.00 91.75 87 SER A O 1
ATOM 705 N N . PRO A 1 88 ? -9.771 2.720 17.342 1.00 87.50 88 PRO A N 1
ATOM 706 C CA . PRO A 1 88 ? -8.666 2.035 18.023 1.00 87.50 88 PRO A CA 1
ATOM 707 C C . PRO A 1 88 ? -9.077 1.323 19.320 1.00 87.50 88 PRO A C 1
ATOM 709 O O . PRO A 1 88 ? -8.321 0.497 19.833 1.00 87.50 88 PRO A O 1
ATOM 712 N N . SER A 1 89 ? -10.230 1.693 19.881 1.00 87.94 89 SER A N 1
ATOM 713 C CA . SER A 1 89 ? -10.807 1.051 21.063 1.00 87.94 89 SER A CA 1
ATOM 714 C C . SER A 1 89 ? -11.611 -0.186 20.674 1.00 87.94 89 SER A C 1
ATOM 716 O O . SER A 1 89 ? -11.502 -1.208 21.335 1.00 87.94 89 SER A O 1
ATOM 718 N N . GLU A 1 90 ? -12.379 -0.106 19.586 1.00 85.44 90 GLU A N 1
ATOM 719 C CA . GLU A 1 90 ? -13.221 -1.210 19.113 1.00 85.44 90 GLU A CA 1
ATOM 720 C C . GLU A 1 90 ? -12.403 -2.351 18.521 1.00 85.44 90 GLU A C 1
ATOM 722 O O . GLU A 1 90 ? -12.736 -3.504 18.743 1.00 85.44 90 GLU A O 1
ATOM 727 N N . VAL A 1 91 ? -11.297 -2.051 17.833 1.00 85.19 91 VAL A N 1
ATOM 728 C CA . VAL A 1 91 ? -10.445 -3.092 17.233 1.00 85.19 91 VAL A CA 1
ATOM 729 C C . VAL A 1 91 ? -9.755 -3.989 18.271 1.00 85.19 91 VAL A C 1
ATOM 731 O O . VAL A 1 91 ? -9.227 -5.042 17.929 1.00 85.19 91 VAL A O 1
ATOM 734 N N . GLN A 1 92 ? -9.706 -3.571 19.541 1.00 87.19 92 GLN A N 1
ATOM 735 C CA . GLN A 1 92 ? -9.161 -4.407 20.617 1.00 87.19 92 GLN A CA 1
ATOM 736 C C . GLN A 1 92 ? -10.126 -5.527 21.013 1.00 87.19 92 GLN A C 1
ATOM 738 O O . GLN A 1 92 ? -9.689 -6.525 21.582 1.00 87.19 92 GLN A O 1
ATOM 743 N N . ASP A 1 93 ? -11.412 -5.362 20.708 1.00 91.62 93 ASP A N 1
ATOM 744 C CA . ASP A 1 93 ? -12.434 -6.373 20.918 1.00 91.62 93 ASP A CA 1
ATOM 745 C C . ASP A 1 93 ? -12.473 -7.324 19.715 1.00 91.62 93 ASP A C 1
ATOM 747 O O . ASP A 1 93 ? -13.100 -7.063 18.688 1.00 91.62 93 ASP A O 1
ATOM 751 N N . VAL A 1 94 ? -11.730 -8.425 19.831 1.00 91.38 94 VAL A N 1
ATOM 752 C CA . VAL A 1 94 ? -11.603 -9.425 18.764 1.00 91.38 94 VAL A CA 1
ATOM 753 C C . VAL A 1 94 ? -12.929 -10.142 18.510 1.00 91.38 94 VAL A C 1
ATOM 755 O O . VAL A 1 94 ? -13.205 -10.487 17.365 1.00 91.38 94 VAL A O 1
ATOM 758 N N . GLU A 1 95 ? -13.748 -10.348 19.545 1.00 92.06 95 GLU A N 1
ATOM 759 C CA . GLU A 1 95 ? -15.040 -11.032 19.415 1.00 92.06 95 GLU A CA 1
ATOM 760 C C . GLU A 1 95 ? -15.977 -10.207 18.539 1.00 92.06 95 GLU A C 1
ATOM 762 O O . GLU A 1 95 ? -16.495 -10.721 17.549 1.00 92.06 95 GLU A O 1
ATOM 767 N N . LYS A 1 96 ? -16.070 -8.899 18.808 1.00 91.25 96 LYS A N 1
ATOM 768 C CA . LYS A 1 96 ? -16.839 -7.970 17.973 1.00 91.25 96 LYS A CA 1
ATOM 769 C C . LYS A 1 96 ? -16.397 -8.002 16.507 1.00 91.25 96 LYS A C 1
ATOM 771 O O . LYS A 1 96 ? -17.236 -8.070 15.616 1.00 91.25 96 LYS A O 1
ATOM 776 N N . VAL A 1 97 ? -15.086 -7.974 16.245 1.00 93.00 97 VAL A N 1
ATOM 777 C CA . VAL A 1 97 ? -14.566 -7.999 14.866 1.00 93.00 97 VAL A CA 1
ATOM 778 C C . VAL A 1 97 ? -14.938 -9.302 14.157 1.00 93.00 97 VAL A C 1
ATOM 780 O O . VAL A 1 97 ? -15.294 -9.271 12.984 1.00 93.00 97 VAL A O 1
ATOM 783 N N . VAL A 1 98 ? -14.858 -10.444 14.843 1.00 93.38 98 VAL A N 1
ATOM 784 C CA . VAL A 1 98 ? -15.231 -11.743 14.264 1.00 93.38 98 VAL A CA 1
ATOM 785 C C . VAL A 1 98 ? -16.732 -11.808 13.991 1.00 93.38 98 VAL A C 1
ATOM 787 O O . VAL A 1 98 ? -17.116 -12.214 12.897 1.00 93.38 98 VAL A O 1
ATOM 790 N N . GLU A 1 99 ? -17.569 -11.350 14.924 1.00 94.12 99 GLU A N 1
ATOM 791 C CA . GLU A 1 99 ? -19.020 -11.279 14.722 1.00 94.12 99 GLU A CA 1
ATOM 792 C C . GLU A 1 99 ? -19.372 -10.413 13.505 1.00 94.12 99 GLU A C 1
ATOM 794 O O . GLU A 1 99 ? -20.105 -10.855 12.620 1.00 94.12 99 GLU A O 1
ATOM 799 N N . ASP A 1 100 ? -18.797 -9.212 13.398 1.00 94.00 100 ASP A N 1
ATOM 800 C CA . ASP A 1 100 ? -19.030 -8.313 12.263 1.00 94.00 100 ASP A CA 1
ATOM 801 C C . ASP A 1 100 ? -18.617 -8.962 10.926 1.00 94.00 100 ASP A C 1
ATOM 803 O O . ASP A 1 100 ? -19.294 -8.786 9.909 1.00 94.00 100 ASP A O 1
ATOM 807 N N . ILE A 1 101 ? -17.547 -9.768 10.913 1.00 93.81 101 ILE A N 1
ATOM 808 C CA . ILE A 1 101 ? -17.133 -10.546 9.734 1.00 93.81 101 ILE A CA 1
ATOM 809 C C . ILE A 1 101 ? -18.166 -11.623 9.390 1.00 93.81 101 ILE A C 1
ATOM 811 O O . ILE A 1 101 ? -18.509 -11.773 8.219 1.00 93.81 101 ILE A O 1
ATOM 815 N N . GLU A 1 102 ? -18.674 -12.359 10.378 1.00 93.06 102 GLU A N 1
ATOM 816 C CA . GLU A 1 102 ? -19.671 -13.416 10.168 1.00 93.06 102 GLU A CA 1
ATOM 817 C C . GLU A 1 102 ? -21.008 -12.870 9.648 1.00 93.06 102 GLU A C 1
ATOM 819 O O . GLU A 1 102 ? -21.654 -13.500 8.808 1.00 93.06 102 GLU A O 1
ATOM 824 N N . TYR A 1 103 ? -21.413 -11.680 10.101 1.00 93.75 103 TYR A N 1
ATOM 825 C CA . TYR A 1 103 ? -22.623 -11.010 9.616 1.00 93.75 103 TYR A CA 1
ATOM 826 C C . TYR A 1 103 ? -22.437 -10.303 8.266 1.00 93.75 103 TYR A C 1
ATOM 828 O O . TYR A 1 103 ? -23.429 -9.933 7.626 1.00 93.75 103 TYR A O 1
ATOM 836 N N . THR A 1 104 ? -21.196 -10.115 7.810 1.00 92.81 104 THR A N 1
ATOM 837 C CA . THR A 1 104 ? -20.908 -9.464 6.530 1.00 92.81 104 THR A CA 1
ATOM 838 C C . THR A 1 104 ? -21.271 -10.384 5.367 1.00 92.81 104 THR A C 1
ATOM 840 O O . THR A 1 104 ? -20.811 -11.520 5.261 1.00 92.81 104 THR A O 1
ATOM 843 N N . LYS A 1 105 ? -22.089 -9.875 4.442 1.00 90.69 105 LYS A N 1
ATOM 844 C CA . LYS A 1 105 ? -22.441 -10.588 3.212 1.00 90.69 105 LYS A CA 1
ATOM 845 C C . LYS A 1 105 ? -21.495 -10.201 2.086 1.00 90.69 105 LYS A C 1
ATOM 847 O O . LYS A 1 105 ? -21.475 -9.050 1.663 1.00 90.69 105 LYS A O 1
ATOM 852 N N . PHE A 1 106 ? -20.757 -11.177 1.572 1.00 89.25 106 PHE A N 1
ATOM 853 C CA . PHE A 1 106 ? -19.838 -10.996 0.450 1.00 89.25 106 PHE A CA 1
ATOM 854 C C . PHE A 1 106 ? -20.581 -11.090 -0.882 1.00 89.25 106 PHE A C 1
ATOM 856 O O . PHE A 1 106 ? -20.570 -12.122 -1.548 1.00 89.25 106 PHE A O 1
ATOM 863 N N . GLU A 1 107 ? -21.265 -10.008 -1.245 1.00 86.44 107 GLU A N 1
ATOM 864 C CA . GLU A 1 107 ? -21.985 -9.903 -2.523 1.00 86.44 107 GLU A CA 1
ATOM 865 C C . GLU A 1 107 ? -21.211 -9.069 -3.557 1.00 86.44 107 GLU A C 1
ATOM 867 O O . GLU A 1 107 ? -21.507 -9.125 -4.751 1.00 86.44 107 GLU A O 1
ATOM 872 N N . LYS A 1 108 ? -20.206 -8.305 -3.109 1.00 84.56 108 LYS A N 1
ATOM 873 C CA . LYS A 1 108 ? -19.379 -7.444 -3.957 1.00 84.56 108 LYS A CA 1
ATOM 874 C C . LYS A 1 108 ? -18.221 -8.192 -4.618 1.00 84.56 108 LYS A C 1
ATOM 876 O O . LYS A 1 108 ? -17.687 -9.170 -4.097 1.00 84.56 108 LYS A O 1
ATOM 881 N N . GLY A 1 109 ? -17.770 -7.617 -5.729 1.00 74.69 109 GLY A N 1
ATOM 882 C CA . GLY A 1 109 ? -16.519 -7.969 -6.387 1.00 74.69 109 GLY A CA 1
ATOM 883 C C . GLY A 1 109 ? -16.624 -9.114 -7.396 1.00 74.69 109 GLY A C 1
ATOM 884 O O . GLY A 1 109 ? -17.629 -9.817 -7.449 1.00 74.69 109 GLY A O 1
ATOM 885 N N . PRO A 1 110 ? -15.553 -9.338 -8.180 1.00 87.69 110 PRO A N 1
ATOM 886 C CA . PRO A 1 110 ? -15.514 -10.381 -9.207 1.00 87.69 110 PRO A CA 1
ATOM 887 C C . PRO A 1 110 ? -15.504 -11.805 -8.627 1.00 87.69 110 PRO A C 1
ATOM 889 O O . PRO A 1 110 ? -15.488 -12.765 -9.391 1.00 87.69 110 PRO A O 1
ATOM 892 N N . TRP A 1 111 ? -15.490 -11.961 -7.296 1.00 89.31 111 TRP A N 1
ATOM 893 C CA . TRP A 1 111 ? -15.430 -13.249 -6.599 1.00 89.31 111 TRP A CA 1
ATOM 894 C C . TRP A 1 111 ? -16.612 -14.160 -6.916 1.00 89.31 111 TRP A C 1
ATOM 896 O O . TRP A 1 111 ? -16.426 -15.361 -7.080 1.00 89.31 111 TRP A O 1
ATOM 906 N N . THR A 1 112 ? -17.814 -13.595 -7.025 1.00 87.25 112 THR A N 1
ATOM 907 C CA . THR A 1 112 ? -19.039 -14.349 -7.332 1.00 87.25 112 THR A CA 1
ATOM 908 C C . THR A 1 112 ? -19.111 -14.790 -8.796 1.00 87.25 112 THR A C 1
ATOM 910 O O . THR A 1 112 ? -19.860 -15.709 -9.116 1.00 87.25 112 THR A O 1
ATOM 913 N N . GLU A 1 113 ? -18.323 -14.163 -9.673 1.00 88.50 113 GLU A N 1
ATOM 914 C CA . GLU A 1 113 ? -18.287 -14.417 -11.117 1.00 88.50 113 GLU A CA 1
ATOM 915 C C . GLU A 1 113 ? -17.229 -15.459 -11.522 1.00 88.50 113 GLU A C 1
ATOM 917 O O . GLU A 1 113 ? -17.168 -15.846 -12.687 1.00 88.50 113 GLU A O 1
ATOM 922 N N . GLN A 1 114 ? -16.384 -15.913 -10.588 1.00 91.06 114 GLN A N 1
ATOM 923 C CA . GLN A 1 114 ? -15.311 -16.865 -10.885 1.00 91.06 114 GLN A CA 1
ATOM 924 C C . GLN A 1 114 ? -15.836 -18.294 -11.068 1.00 91.06 114 GLN A C 1
ATOM 926 O O . GLN A 1 114 ? -16.671 -18.772 -10.300 1.00 91.06 114 GLN A O 1
ATOM 931 N N . ASP A 1 115 ? -15.276 -19.003 -12.046 1.00 93.56 115 ASP A N 1
ATOM 932 C CA . ASP A 1 115 ? -15.506 -20.426 -12.289 1.00 93.56 115 ASP A CA 1
ATOM 933 C C . ASP A 1 115 ? -14.256 -21.274 -11.980 1.00 93.56 115 ASP A C 1
ATOM 935 O O . ASP A 1 115 ? -13.162 -20.762 -11.718 1.00 93.56 115 ASP A O 1
ATOM 939 N N . ASP A 1 116 ? -14.403 -22.602 -12.030 1.00 95.56 116 ASP A N 1
ATOM 940 C CA . ASP A 1 116 ? -13.303 -23.545 -11.774 1.00 95.56 116 ASP A CA 1
ATOM 941 C C . ASP A 1 116 ? -12.108 -23.324 -12.719 1.00 95.56 116 ASP A C 1
ATOM 943 O O . ASP A 1 116 ? -10.955 -23.551 -12.346 1.00 95.56 116 ASP A O 1
ATOM 947 N N . VAL A 1 117 ? -12.372 -22.858 -13.944 1.00 95.38 117 VAL A N 1
ATOM 948 C CA . VAL A 1 117 ? -11.348 -22.574 -14.955 1.00 95.38 117 VAL A CA 1
ATOM 949 C C . VAL A 1 117 ? -10.551 -21.325 -14.581 1.00 95.38 117 VAL A C 1
ATOM 951 O O . VAL A 1 117 ? -9.320 -21.349 -14.611 1.00 95.38 117 VAL A O 1
ATOM 954 N N . SER A 1 118 ? -11.223 -20.245 -14.186 1.00 93.44 118 SER A N 1
ATOM 955 C CA . SER A 1 118 ? -10.588 -19.000 -13.744 1.00 93.44 118 SER A CA 1
ATOM 956 C C . SER A 1 118 ? -9.748 -19.236 -12.491 1.00 93.44 118 SER A C 1
ATOM 958 O O . SER A 1 118 ? -8.585 -18.831 -12.440 1.00 93.44 118 SER A O 1
ATOM 960 N N . PHE A 1 119 ? -10.266 -20.003 -11.525 1.00 95.00 119 PHE A N 1
ATOM 961 C CA . PHE A 1 119 ? -9.488 -20.394 -10.349 1.00 95.00 119 PHE A CA 1
ATOM 962 C C . PHE A 1 119 ? -8.300 -21.296 -10.686 1.00 95.00 119 PHE A C 1
ATOM 964 O O . PHE A 1 119 ? -7.243 -21.162 -10.065 1.00 95.00 119 PHE A O 1
ATOM 971 N N . HIS A 1 120 ? -8.426 -22.188 -11.672 1.00 95.94 120 HIS A N 1
ATOM 972 C CA . HIS A 1 120 ? -7.296 -22.985 -12.139 1.00 95.94 120 HIS A CA 1
ATOM 973 C C . HIS A 1 120 ? -6.183 -22.104 -12.725 1.00 95.94 120 HIS A C 1
ATOM 975 O O . HIS A 1 120 ? -5.022 -22.274 -12.351 1.00 95.94 120 HIS A O 1
ATOM 981 N N . HIS A 1 121 ? -6.515 -21.135 -13.582 1.00 94.19 121 HIS A N 1
ATOM 982 C CA . HIS A 1 121 ? -5.524 -20.208 -14.137 1.00 94.19 121 HIS A CA 1
ATOM 983 C C . HIS A 1 121 ? -4.873 -19.344 -13.058 1.00 94.19 121 HIS A C 1
ATOM 985 O O . HIS A 1 121 ? -3.647 -19.238 -13.033 1.00 94.19 121 HIS A O 1
ATOM 991 N N . LEU A 1 122 ? -5.665 -18.802 -12.126 1.00 94.44 122 LEU A N 1
ATOM 992 C CA . LEU A 1 122 ? -5.137 -18.042 -10.995 1.00 94.44 122 LEU A CA 1
ATOM 993 C C . LEU A 1 122 ? -4.178 -18.900 -10.163 1.00 94.44 122 LEU A C 1
ATOM 995 O O . LEU A 1 122 ? -3.095 -18.448 -9.804 1.00 94.44 122 LEU A O 1
ATOM 999 N N . ARG A 1 123 ? -4.528 -20.166 -9.907 1.00 95.25 123 ARG A N 1
ATOM 1000 C CA . ARG A 1 123 ? -3.661 -21.115 -9.202 1.00 95.25 123 ARG A CA 1
ATOM 1001 C C . ARG A 1 123 ? -2.337 -21.339 -9.939 1.00 95.25 123 ARG A C 1
ATOM 1003 O O . ARG A 1 123 ? -1.283 -21.244 -9.318 1.00 95.25 123 ARG A O 1
ATOM 1010 N N . MET A 1 124 ? -2.386 -21.614 -11.241 1.00 95.81 124 MET A N 1
ATOM 1011 C CA . MET A 1 124 ? -1.181 -21.811 -12.056 1.00 95.81 124 MET A CA 1
ATOM 1012 C C . MET A 1 124 ? -0.295 -20.558 -12.06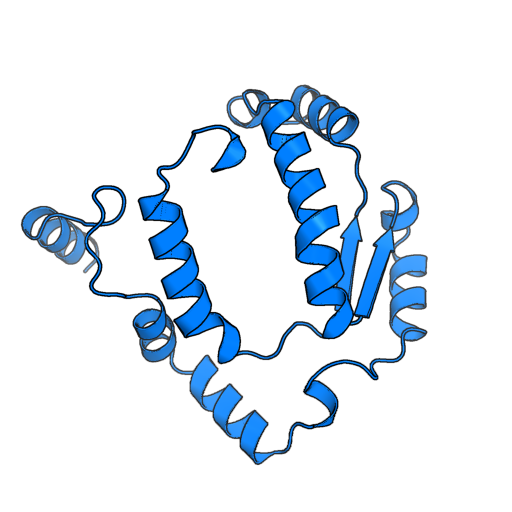0 1.00 95.81 124 MET A C 1
ATOM 1014 O O . MET A 1 124 ? 0.926 -20.668 -11.939 1.00 95.81 124 MET A O 1
ATOM 1018 N N . LEU A 1 125 ? -0.907 -19.372 -12.134 1.00 93.56 125 LEU A N 1
ATOM 1019 C CA . LEU A 1 125 ? -0.210 -18.092 -12.074 1.00 93.56 125 LEU A CA 1
ATOM 1020 C C . LEU A 1 125 ? 0.509 -17.898 -10.734 1.00 93.56 125 LEU A C 1
ATOM 1022 O O . LEU A 1 125 ? 1.696 -17.578 -10.715 1.00 93.56 125 LEU A O 1
ATOM 1026 N N . VAL A 1 126 ? -0.184 -18.102 -9.607 1.00 94.00 126 VAL A N 1
ATOM 1027 C CA . VAL A 1 126 ? 0.417 -17.869 -8.284 1.00 94.00 126 VAL A CA 1
ATOM 1028 C C . VAL A 1 126 ? 1.460 -18.912 -7.903 1.00 94.00 126 VAL A C 1
ATOM 1030 O O . VAL A 1 126 ? 2.304 -18.639 -7.046 1.00 94.00 126 VAL A O 1
ATOM 1033 N N . GLU A 1 127 ? 1.426 -20.103 -8.501 1.00 95.19 127 GLU A N 1
ATOM 1034 C CA . GLU A 1 127 ? 2.431 -21.145 -8.291 1.00 95.19 127 GLU A CA 1
ATOM 1035 C C . GLU A 1 127 ? 3.789 -20.739 -8.901 1.00 95.19 127 GLU A C 1
ATOM 1037 O O . GLU A 1 127 ? 4.805 -20.811 -8.194 1.00 95.19 127 GLU A O 1
ATOM 1042 N N . ASP A 1 128 ? 3.810 -20.208 -10.130 1.00 94.81 128 ASP A N 1
ATOM 1043 C CA . ASP A 1 128 ? 5.034 -19.788 -10.830 1.00 94.81 128 ASP A CA 1
ATOM 1044 C C . ASP A 1 128 ? 5.566 -18.421 -10.359 1.00 94.81 128 ASP A C 1
ATOM 1046 O O . ASP A 1 128 ? 5.193 -17.348 -10.837 1.00 94.81 128 ASP A O 1
ATOM 1050 N N . LYS A 1 129 ? 6.532 -18.463 -9.437 1.00 93.88 129 LYS A N 1
ATOM 1051 C CA . LYS A 1 129 ? 7.179 -17.263 -8.885 1.00 93.88 129 LYS A CA 1
ATOM 1052 C C . LYS A 1 129 ? 7.990 -16.483 -9.917 1.00 93.88 129 LYS A C 1
ATOM 1054 O O . LYS A 1 129 ? 8.078 -15.265 -9.796 1.00 93.88 129 LYS A O 1
ATOM 1059 N N . ASN A 1 130 ? 8.574 -17.150 -10.911 1.00 93.31 130 ASN A N 1
ATOM 1060 C CA . ASN A 1 130 ? 9.383 -16.465 -11.918 1.00 93.31 130 ASN A CA 1
ATOM 1061 C C . ASN A 1 130 ? 8.491 -15.634 -12.835 1.00 93.31 130 ASN A C 1
ATOM 1063 O O . ASN A 1 130 ? 8.829 -14.493 -13.144 1.00 93.31 130 ASN A O 1
ATOM 1067 N N . ASN A 1 131 ? 7.329 -16.177 -13.205 1.00 91.12 131 ASN A N 1
ATOM 1068 C CA . ASN A 1 131 ? 6.341 -15.441 -13.979 1.00 91.12 131 ASN A CA 1
ATOM 1069 C C . ASN A 1 131 ? 5.850 -14.197 -13.217 1.00 91.12 131 ASN A C 1
ATOM 1071 O O . ASN A 1 131 ? 5.884 -13.094 -13.759 1.00 91.12 131 ASN A O 1
ATOM 1075 N N . LEU A 1 132 ? 5.526 -14.328 -11.924 1.00 91.44 132 LEU A N 1
ATOM 1076 C CA . LEU A 1 132 ? 5.130 -13.182 -11.092 1.00 91.44 132 LEU A CA 1
ATOM 1077 C C . LEU A 1 132 ? 6.213 -12.097 -11.006 1.00 91.44 132 LEU A C 1
ATOM 1079 O O . LEU A 1 132 ? 5.924 -10.908 -11.131 1.00 91.44 132 LEU A O 1
ATOM 1083 N N . VAL A 1 133 ? 7.473 -12.495 -10.812 1.00 93.00 133 VAL A N 1
ATOM 1084 C CA . VAL A 1 133 ? 8.602 -11.552 -10.757 1.00 93.00 133 VAL A CA 1
ATOM 1085 C C . VAL A 1 133 ? 8.833 -10.887 -12.117 1.00 93.00 133 VAL A C 1
ATOM 1087 O O . VAL A 1 133 ? 9.211 -9.715 -12.175 1.00 93.00 133 VAL A O 1
ATOM 1090 N N . SER A 1 134 ? 8.561 -11.586 -13.220 1.00 91.62 134 SER A N 1
ATOM 1091 C CA . SER A 1 134 ? 8.693 -11.014 -14.562 1.00 91.62 134 SER A CA 1
ATOM 1092 C C . SER A 1 134 ? 7.730 -9.844 -14.801 1.00 91.62 134 SER A C 1
ATOM 1094 O O . SER A 1 134 ? 8.135 -8.851 -15.398 1.00 91.62 134 SER A O 1
ATOM 1096 N N . MET A 1 135 ? 6.512 -9.891 -14.244 1.00 89.19 135 MET A N 1
ATOM 1097 C CA . MET A 1 135 ? 5.504 -8.826 -14.388 1.00 89.19 135 MET A CA 1
ATOM 1098 C C . MET A 1 135 ? 5.923 -7.505 -13.734 1.00 89.19 135 MET A C 1
ATOM 1100 O O . MET A 1 135 ? 5.555 -6.428 -14.202 1.00 89.19 135 MET A O 1
ATOM 1104 N N . ILE A 1 136 ? 6.709 -7.577 -12.656 1.00 91.06 136 ILE A N 1
ATOM 1105 C CA . ILE A 1 136 ? 7.223 -6.392 -11.955 1.00 91.06 136 ILE A CA 1
ATOM 1106 C C . ILE A 1 136 ? 8.593 -5.934 -12.474 1.00 91.06 136 ILE A C 1
ATOM 1108 O O . ILE A 1 136 ? 9.052 -4.847 -12.125 1.00 91.06 136 ILE A O 1
ATOM 1112 N N . THR A 1 137 ? 9.245 -6.736 -13.322 1.00 90.88 137 THR A N 1
ATOM 1113 C CA . THR A 1 137 ? 10.569 -6.442 -13.882 1.00 90.88 137 THR A CA 1
ATOM 1114 C C . THR A 1 137 ? 10.419 -5.767 -15.242 1.00 90.88 137 THR A C 1
ATOM 1116 O O . THR A 1 137 ? 10.463 -6.408 -16.290 1.00 90.88 137 THR A O 1
ATOM 1119 N N . VAL A 1 138 ? 10.240 -4.446 -15.231 1.00 89.62 138 VAL A N 1
ATOM 1120 C CA . VAL A 1 138 ? 10.092 -3.642 -16.454 1.00 89.62 138 VAL A CA 1
ATOM 1121 C C . VAL A 1 138 ? 11.435 -3.036 -16.895 1.00 89.62 138 VAL A C 1
ATOM 1123 O O . VAL A 1 138 ? 12.201 -2.570 -16.047 1.00 89.62 138 VAL A O 1
ATOM 1126 N N . PRO A 1 139 ? 11.745 -2.985 -18.206 1.00 91.12 139 PRO A N 1
ATOM 1127 C CA . PRO A 1 139 ? 12.999 -2.432 -18.725 1.00 91.12 139 PRO A CA 1
ATOM 1128 C C . PRO A 1 139 ? 12.971 -0.892 -18.770 1.00 91.12 139 PRO A C 1
ATOM 1130 O O . PRO A 1 139 ? 13.190 -0.274 -19.812 1.00 91.12 139 PRO A O 1
ATOM 1133 N N . ILE A 1 140 ? 12.671 -0.260 -17.633 1.00 91.56 140 ILE A N 1
ATOM 1134 C CA . ILE A 1 140 ? 12.581 1.195 -17.477 1.00 91.56 140 ILE A CA 1
ATOM 1135 C C . ILE A 1 140 ? 13.680 1.646 -16.537 1.00 91.56 140 ILE A C 1
ATOM 1137 O O . ILE A 1 140 ? 13.662 1.372 -15.337 1.00 91.56 140 ILE A O 1
ATOM 1141 N N . TYR A 1 141 ? 14.633 2.377 -17.093 1.00 92.69 141 TYR A N 1
ATOM 1142 C CA . TYR A 1 141 ? 15.835 2.756 -16.373 1.00 92.69 141 TYR A CA 1
ATOM 1143 C C . TYR A 1 141 ? 15.621 4.057 -15.598 1.00 92.69 141 TYR A C 1
ATOM 1145 O O . TYR A 1 141 ? 15.691 5.151 -16.162 1.00 9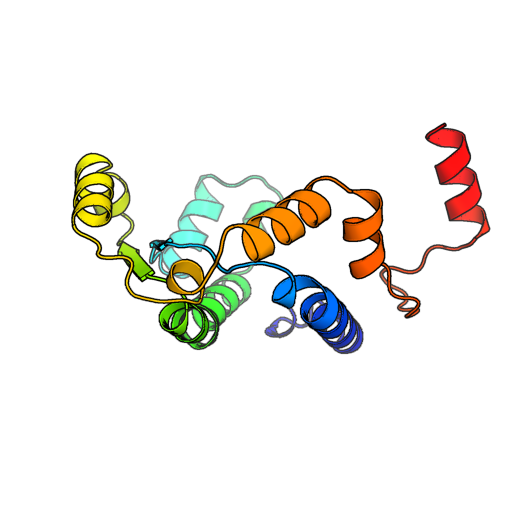2.69 141 TYR A O 1
ATOM 1153 N N . ILE A 1 142 ? 15.378 3.935 -14.289 1.00 94.19 142 ILE A N 1
ATOM 1154 C CA . ILE A 1 142 ? 15.433 5.056 -13.339 1.00 94.19 142 ILE A CA 1
ATOM 1155 C C . ILE A 1 142 ? 16.645 4.915 -12.401 1.00 94.19 142 ILE A C 1
ATOM 1157 O O . ILE A 1 142 ? 16.946 3.800 -11.966 1.00 94.19 142 ILE A O 1
ATOM 1161 N N . PRO A 1 143 ? 17.344 6.016 -12.063 1.00 93.94 143 PRO A N 1
ATOM 1162 C CA . PRO A 1 143 ? 18.553 5.969 -11.236 1.00 93.94 143 PRO A CA 1
ATOM 1163 C C . PRO A 1 143 ? 18.393 5.325 -9.852 1.00 93.94 143 PRO A C 1
ATOM 1165 O O . PRO A 1 143 ? 19.368 4.819 -9.319 1.00 93.94 143 PRO A O 1
ATOM 1168 N N . GLU A 1 144 ? 17.201 5.355 -9.251 1.00 93.06 144 GLU A N 1
ATOM 1169 C CA . GLU A 1 144 ? 16.966 4.790 -7.914 1.00 93.06 144 GLU A CA 1
ATOM 1170 C C . GLU A 1 144 ? 16.908 3.261 -7.886 1.00 93.06 144 GLU A C 1
ATOM 1172 O O . GLU A 1 144 ? 17.107 2.683 -6.822 1.00 93.06 144 GLU A O 1
ATOM 1177 N N . VAL A 1 145 ? 16.588 2.617 -9.013 1.00 92.69 145 VAL A N 1
ATOM 1178 C CA . VAL A 1 145 ? 16.382 1.155 -9.075 1.00 92.69 145 VAL A CA 1
ATOM 1179 C C . VAL A 1 145 ? 17.358 0.458 -10.017 1.00 92.69 145 VAL A C 1
ATOM 1181 O O . VAL A 1 145 ? 17.577 -0.742 -9.893 1.00 92.69 145 VAL A O 1
ATOM 1184 N N . THR A 1 146 ? 17.938 1.189 -10.972 1.00 93.44 146 THR A N 1
ATOM 1185 C CA . THR A 1 146 ? 18.843 0.612 -11.969 1.00 93.44 146 THR A CA 1
ATOM 1186 C C . THR A 1 146 ? 20.205 0.356 -11.338 1.00 93.44 146 THR A C 1
ATOM 1188 O O . THR A 1 146 ? 20.859 1.295 -10.891 1.00 93.44 146 THR A O 1
ATOM 1191 N N . LEU A 1 147 ? 20.646 -0.900 -11.355 1.00 92.31 147 LEU A N 1
ATOM 1192 C CA . LEU A 1 147 ? 21.990 -1.295 -10.939 1.00 92.31 147 LEU A CA 1
ATOM 1193 C C . LEU A 1 147 ? 22.942 -1.327 -12.135 1.00 92.31 147 LEU A C 1
ATOM 1195 O O . LEU A 1 147 ? 22.546 -1.662 -13.256 1.00 92.31 147 LEU A O 1
ATOM 1199 N N . GLY A 1 148 ? 24.210 -0.996 -11.894 1.00 94.44 148 GLY A N 1
ATOM 1200 C CA . GLY A 1 148 ? 25.253 -1.169 -12.897 1.00 94.44 148 GLY A CA 1
ATOM 1201 C C . GLY A 1 148 ? 25.504 -2.652 -13.181 1.00 94.44 148 GLY A C 1
ATOM 1202 O O . GLY A 1 148 ? 25.411 -3.488 -12.287 1.00 94.44 148 GLY A O 1
ATOM 1203 N N . ALA A 1 149 ? 25.876 -2.987 -14.418 1.00 94.69 149 ALA A N 1
ATOM 1204 C CA . ALA A 1 149 ? 26.131 -4.379 -14.800 1.00 94.69 149 ALA A CA 1
ATOM 1205 C C . ALA A 1 149 ? 27.231 -5.036 -13.945 1.00 94.69 149 ALA A C 1
ATOM 1207 O O . ALA A 1 149 ? 27.082 -6.182 -13.538 1.00 94.69 149 ALA A O 1
ATOM 1208 N N . SER A 1 150 ? 28.303 -4.302 -13.629 1.00 95.69 150 SER A N 1
ATOM 1209 C CA . SER A 1 150 ? 29.395 -4.811 -12.790 1.00 95.69 150 SER A CA 1
ATOM 1210 C C . SER A 1 150 ? 28.953 -5.092 -11.352 1.00 95.69 150 SER A C 1
ATOM 1212 O O . SER A 1 150 ? 29.332 -6.110 -10.786 1.00 95.69 150 SER A O 1
ATOM 1214 N N . GLU A 1 151 ? 28.137 -4.206 -10.773 1.00 94.12 151 GLU A N 1
ATOM 1215 C CA . GLU A 1 151 ? 27.604 -4.365 -9.412 1.00 94.12 151 GLU A CA 1
ATOM 1216 C C . GLU A 1 151 ? 26.640 -5.553 -9.338 1.00 94.12 151 GLU A C 1
ATOM 1218 O O . GLU A 1 151 ? 26.660 -6.320 -8.378 1.00 94.12 151 GLU A O 1
ATOM 1223 N N . LEU A 1 152 ? 25.818 -5.728 -10.377 1.00 93.00 152 LEU A N 1
ATOM 1224 C CA . LEU A 1 152 ? 24.904 -6.858 -10.489 1.00 93.00 152 LEU A CA 1
ATOM 1225 C C . LEU A 1 152 ? 25.662 -8.189 -10.591 1.00 93.00 152 LEU A C 1
ATOM 1227 O O . LEU A 1 152 ? 25.280 -9.153 -9.931 1.00 93.00 152 LEU A O 1
ATOM 1231 N N . ASP A 1 153 ? 26.722 -8.241 -11.401 1.00 96.25 153 ASP A N 1
ATOM 1232 C CA . ASP A 1 153 ? 27.548 -9.439 -11.582 1.00 96.25 153 ASP A CA 1
ATOM 1233 C C . ASP A 1 153 ? 28.244 -9.835 -10.271 1.00 96.25 153 ASP A C 1
ATOM 1235 O O . ASP A 1 153 ? 28.176 -10.988 -9.843 1.00 96.25 153 ASP A O 1
ATOM 1239 N N . GLU A 1 154 ? 28.825 -8.859 -9.566 1.00 96.06 154 GLU A N 1
ATOM 1240 C CA . GLU A 1 154 ? 29.423 -9.079 -8.248 1.00 96.06 154 GLU A CA 1
ATOM 1241 C C . GLU A 1 154 ? 28.392 -9.606 -7.238 1.00 96.06 154 GLU A C 1
ATOM 1243 O O . GLU A 1 154 ? 28.635 -10.621 -6.579 1.00 96.06 154 GLU A O 1
ATOM 1248 N N . ALA A 1 155 ? 27.219 -8.971 -7.148 1.00 94.44 155 ALA A N 1
ATOM 1249 C CA . ALA A 1 155 ? 26.152 -9.398 -6.246 1.00 94.44 155 ALA A CA 1
ATOM 1250 C C . ALA A 1 155 ? 25.642 -10.813 -6.573 1.00 94.44 155 ALA A C 1
ATOM 1252 O O . ALA A 1 155 ? 25.369 -11.604 -5.668 1.00 94.44 155 ALA A O 1
ATOM 1253 N N . TYR A 1 156 ? 25.549 -11.159 -7.859 1.00 94.50 156 TYR A N 1
ATOM 1254 C CA . TYR A 1 156 ? 25.120 -12.480 -8.310 1.00 94.50 156 TYR A CA 1
ATOM 1255 C C . TYR A 1 156 ? 26.096 -13.583 -7.881 1.00 94.50 156 TYR A C 1
ATOM 1257 O O . TYR A 1 156 ? 25.666 -14.608 -7.349 1.00 94.50 156 TYR A O 1
ATOM 1265 N N . TYR A 1 157 ? 27.406 -13.375 -8.054 1.00 95.56 157 TYR A N 1
ATOM 1266 C CA . TYR A 1 157 ? 28.414 -14.352 -7.625 1.00 95.56 157 TYR A CA 1
ATOM 1267 C C . TYR A 1 157 ? 28.595 -14.426 -6.108 1.00 95.56 157 TYR A C 1
ATOM 1269 O O . TYR A 1 157 ? 29.015 -15.466 -5.617 1.00 95.56 157 TYR A O 1
ATOM 1277 N N . GLN A 1 158 ? 28.291 -13.362 -5.360 1.00 96.25 158 GLN A N 1
ATOM 1278 C CA . GLN A 1 158 ? 28.273 -13.416 -3.893 1.00 96.25 158 GLN A CA 1
ATOM 1279 C C . GLN A 1 158 ? 27.073 -14.200 -3.347 1.00 96.25 158 GLN A C 1
ATOM 1281 O O . GLN A 1 158 ? 27.168 -14.808 -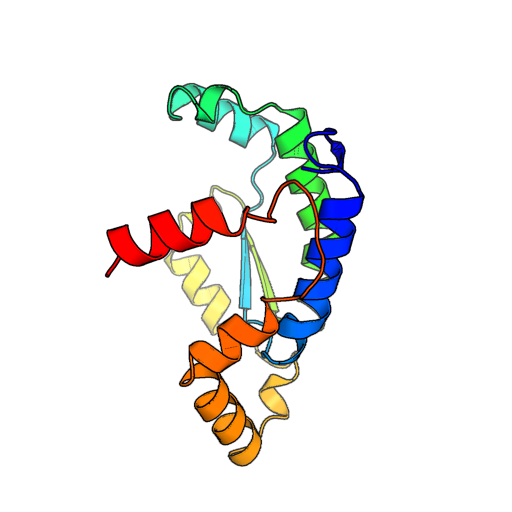2.282 1.00 96.25 158 GLN A O 1
ATOM 1286 N N . TYR A 1 159 ? 25.937 -14.152 -4.045 1.00 93.62 159 TYR A N 1
ATOM 1287 C CA . TYR A 1 159 ? 24.730 -14.881 -3.661 1.00 93.62 159 TYR A CA 1
ATOM 1288 C C . TYR A 1 159 ? 24.811 -16.382 -3.978 1.00 93.62 159 TYR A C 1
ATOM 1290 O O . TYR A 1 159 ? 24.252 -17.193 -3.238 1.00 93.62 159 TYR A O 1
ATOM 1298 N N . ARG A 1 160 ? 25.460 -16.733 -5.094 1.00 83.75 160 ARG A N 1
ATOM 1299 C CA . ARG A 1 160 ? 25.574 -18.102 -5.609 1.00 83.75 160 ARG A CA 1
ATOM 1300 C C . ARG A 1 160 ? 26.594 -18.948 -4.849 1.00 83.75 160 ARG A C 1
ATOM 1302 O O . ARG A 1 160 ? 26.279 -20.142 -4.644 1.00 83.75 160 ARG A O 1
#

pLDDT: mean 92.65, std 2.84, range [74.69, 96.31]

Sequence (160 aa):
MYKNGYIRKQCVDHYNEIKGNSIDEFLPPHLVIYVDVPAADAHKKILEKGNASEKKVTLPYLQSIEDAYKNSFLPQISDKSEVLQYSPSEVQDVEKVVEDIEYTKFEKGPWTEQDDVSFHHLRMLVEDKNNLVSMITVPIYIPEVTLGASELDEAYYQYR